Protein AF-A0A920IQR0-F1 (afdb_monomer)

Nearest PDB structures (foldseek):
  6c12-assembly1_D  TM=8.744E-01  e=1.044E-01  Escherichia coli K-12

Foldseek 3Di:
DVVLVVLVVVLCVPPVVVDDPVLVVLVVVVVPDDPVLLCCCQPVVDDPPDVVNSCSCCVRRNVVVVVPPD

Secondary structure (DSSP, 8-state):
-HHHHHHHHHHHHHHGGG--HHHHHHHHHHHTS-HHHHHIIIII----S-HHHHHHHIIIIIHHHHTT--

Radius of gyration: 11.19 Å; Cα contacts (8 Å, |Δi|>4): 41; chains: 1; bounding box: 27×24×27 Å

Structure (mmCIF, N/CA/C/O backbone):
data_AF-A0A920IQR0-F1
#
_entry.id   AF-A0A920IQR0-F1
#
loop_
_atom_site.group_PDB
_atom_site.id
_atom_site.type_symbol
_atom_site.label_atom_id
_atom_site.label_alt_id
_atom_site.label_comp_id
_atom_site.label_asym_id
_atom_site.label_entity_id
_atom_site.label_seq_id
_atom_site.pdbx_PDB_ins_code
_atom_site.Cartn_x
_atom_site.Cartn_y
_atom_site.Cartn_z
_atom_site.occupancy
_atom_site.B_iso_or_equiv
_atom_site.auth_seq_id
_atom_site.auth_comp_id
_atom_site.auth_asym_id
_atom_site.auth_atom_id
_atom_site.pdbx_PDB_model_num
ATOM 1 N N . MET A 1 1 ? 11.590 -4.426 0.317 1.00 60.84 1 MET A N 1
ATOM 2 C CA . MET A 1 1 ? 12.267 -3.130 0.579 1.00 60.84 1 MET A CA 1
ATOM 3 C C . MET A 1 1 ? 11.653 -2.553 1.837 1.00 60.84 1 MET A C 1
ATOM 5 O O . MET A 1 1 ? 10.436 -2.490 1.924 1.00 60.84 1 MET A O 1
ATOM 9 N N . ARG A 1 2 ? 12.477 -2.083 2.782 1.00 74.31 2 ARG A N 1
ATOM 10 C CA . ARG A 1 2 ? 12.041 -1.750 4.152 1.00 74.31 2 ARG A CA 1
ATOM 11 C C . ARG A 1 2 ? 10.908 -0.710 4.238 1.00 74.31 2 ARG A C 1
ATOM 13 O O . ARG A 1 2 ? 10.183 -0.704 5.223 1.00 74.31 2 ARG A O 1
ATOM 20 N N . GLU A 1 3 ? 10.753 0.155 3.237 1.00 76.88 3 GLU A N 1
ATOM 21 C CA . GLU A 1 3 ? 9.670 1.150 3.163 1.00 76.88 3 GLU A CA 1
ATOM 22 C C . GLU A 1 3 ? 8.288 0.522 2.932 1.00 76.88 3 GLU A C 1
ATOM 24 O O . GLU A 1 3 ? 7.332 0.911 3.599 1.00 76.88 3 GLU A O 1
ATOM 29 N N . ILE A 1 4 ? 8.185 -0.477 2.048 1.00 81.25 4 ILE A N 1
ATOM 30 C CA . ILE A 1 4 ? 6.925 -1.185 1.776 1.00 81.25 4 ILE A CA 1
ATOM 31 C C . ILE A 1 4 ? 6.526 -2.031 2.981 1.00 81.25 4 ILE A C 1
ATOM 33 O O . ILE A 1 4 ? 5.392 -1.931 3.442 1.00 81.25 4 ILE A O 1
ATOM 37 N N . ASP A 1 5 ? 7.479 -2.754 3.573 1.00 80.56 5 ASP A N 1
ATOM 38 C CA . ASP A 1 5 ? 7.262 -3.511 4.810 1.00 80.56 5 ASP A CA 1
ATOM 39 C C . ASP A 1 5 ? 6.691 -2.639 5.945 1.00 80.56 5 ASP A C 1
ATOM 41 O O . ASP A 1 5 ? 5.784 -3.053 6.672 1.00 80.56 5 ASP A O 1
ATOM 45 N N . LEU A 1 6 ? 7.224 -1.422 6.120 1.00 83.06 6 LEU A N 1
ATOM 46 C CA . LEU A 1 6 ? 6.774 -0.486 7.154 1.00 83.06 6 LEU A CA 1
ATOM 47 C C . LEU A 1 6 ? 5.378 0.065 6.854 1.00 83.06 6 LEU A C 1
ATOM 49 O O . LEU A 1 6 ? 4.527 0.084 7.744 1.00 83.06 6 LEU A O 1
ATOM 53 N N . LEU A 1 7 ? 5.140 0.475 5.609 1.00 81.44 7 LEU A N 1
ATOM 54 C CA . LEU A 1 7 ? 3.848 0.974 5.151 1.00 81.44 7 LEU A CA 1
ATOM 55 C C . LEU A 1 7 ? 2.755 -0.088 5.331 1.00 81.44 7 LEU A C 1
ATOM 57 O O . LEU A 1 7 ? 1.715 0.191 5.924 1.00 81.44 7 LEU A O 1
ATOM 61 N N . LEU A 1 8 ? 3.011 -1.317 4.878 1.00 81.69 8 LEU A N 1
ATOM 62 C CA . LEU A 1 8 ? 2.081 -2.438 4.995 1.00 81.69 8 LEU A CA 1
ATOM 63 C C . LEU A 1 8 ? 1.833 -2.822 6.454 1.00 81.69 8 LEU A C 1
ATOM 65 O O . LEU A 1 8 ? 0.697 -3.132 6.806 1.00 81.69 8 LEU A O 1
ATOM 69 N N . ARG A 1 9 ? 2.849 -2.767 7.327 1.00 81.94 9 ARG A N 1
ATOM 70 C CA . ARG A 1 9 ? 2.675 -3.012 8.770 1.00 81.94 9 ARG A CA 1
ATOM 71 C C . ARG A 1 9 ? 1.756 -1.995 9.432 1.00 81.94 9 ARG A C 1
ATOM 73 O O . ARG A 1 9 ? 0.876 -2.388 10.195 1.00 81.94 9 ARG A O 1
ATOM 80 N N . GLU A 1 10 ? 1.968 -0.709 9.177 1.00 80.06 10 GLU A N 1
ATOM 81 C CA . GLU A 1 10 ? 1.143 0.348 9.771 1.00 80.06 10 GLU A CA 1
ATOM 82 C C . GLU A 1 10 ? -0.266 0.351 9.177 1.00 80.06 10 GLU A C 1
ATOM 84 O O . GLU A 1 10 ? -1.252 0.442 9.913 1.00 80.06 10 GLU A O 1
ATOM 89 N N . PHE A 1 11 ? -0.376 0.124 7.866 1.00 81.88 11 PHE A N 1
ATOM 90 C CA . PHE A 1 11 ? -1.654 -0.108 7.209 1.00 81.88 11 PHE A CA 1
ATOM 91 C C . PHE A 1 11 ? -2.401 -1.275 7.856 1.00 81.88 11 PHE A C 1
ATOM 93 O O . PHE A 1 11 ? -3.560 -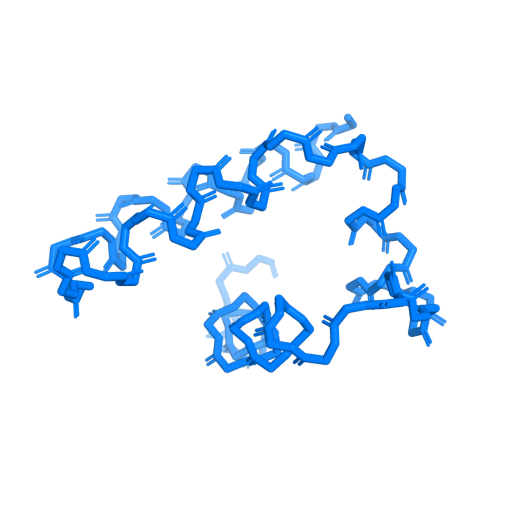1.122 8.240 1.00 81.88 11 PHE A O 1
ATOM 100 N N . SER A 1 12 ? -1.719 -2.406 8.044 1.00 81.31 12 SER A N 1
ATOM 101 C CA . SER A 1 12 ? -2.304 -3.608 8.628 1.00 81.31 12 SER A CA 1
ATOM 102 C C . SER A 1 12 ? -2.849 -3.332 10.027 1.00 81.31 12 SER A C 1
ATOM 104 O O . SER A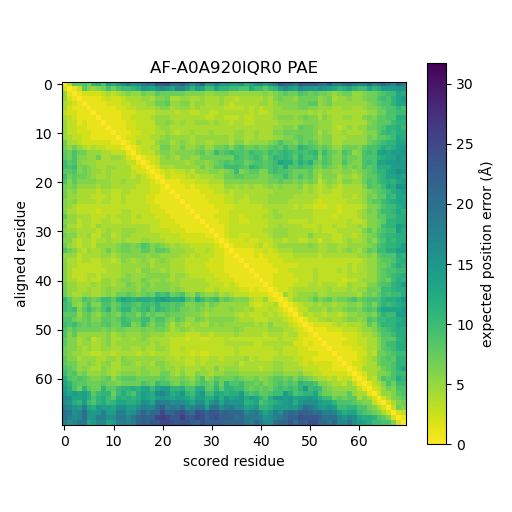 1 12 ? -4.000 -3.635 10.317 1.00 81.31 12 SER A O 1
ATOM 106 N N . LYS A 1 13 ? -2.075 -2.664 10.884 1.00 80.25 13 LYS A N 1
ATOM 107 C CA . LYS A 1 13 ? -2.510 -2.338 12.250 1.00 80.25 13 LYS A CA 1
ATOM 108 C C . LYS A 1 13 ? -3.745 -1.442 12.323 1.00 80.25 13 LYS A C 1
ATOM 110 O O . LYS A 1 13 ? -4.520 -1.582 13.258 1.00 80.25 13 LYS A O 1
ATOM 115 N N . HIS A 1 14 ? -3.899 -0.493 11.401 1.00 75.56 14 HIS A N 1
ATOM 116 C CA . HIS A 1 14 ? -4.932 0.547 11.504 1.00 75.56 14 HIS A CA 1
ATOM 117 C C . HIS A 1 14 ? -6.129 0.348 10.575 1.00 75.56 14 HIS A C 1
ATOM 119 O O . HIS A 1 14 ? -7.197 0.928 10.810 1.00 75.56 14 HIS A O 1
ATOM 125 N N . SER A 1 15 ? -5.943 -0.425 9.509 1.00 76.38 15 SER A N 1
ATOM 126 C CA . SER A 1 15 ? -6.929 -0.581 8.446 1.00 76.38 15 SER A CA 1
ATOM 127 C C . SER A 1 15 ? -7.506 -1.986 8.379 1.00 76.38 15 SER A C 1
ATOM 129 O O . SER A 1 15 ? -8.667 -2.067 8.001 1.00 76.38 15 SER A O 1
ATOM 131 N N . LEU A 1 16 ? -6.802 -3.051 8.812 1.00 76.69 16 LEU A N 1
ATOM 132 C CA . LEU A 1 16 ? -7.355 -4.423 8.795 1.00 76.69 16 LEU A CA 1
ATOM 133 C C . LEU A 1 16 ? -8.697 -4.510 9.526 1.00 76.69 16 LEU A C 1
ATOM 135 O O . LEU A 1 16 ? -9.630 -5.106 9.008 1.00 76.69 16 LEU A O 1
ATOM 139 N N . GLU A 1 17 ? -8.833 -3.845 10.676 1.00 77.56 17 GLU A N 1
ATOM 140 C CA . GLU A 1 17 ? -10.084 -3.833 11.453 1.00 77.56 17 GLU A CA 1
ATOM 141 C C . GLU A 1 17 ? -11.254 -3.119 10.747 1.00 77.56 17 GLU A C 1
ATOM 143 O O . GLU A 1 17 ? -12.399 -3.222 11.180 1.00 77.56 17 GLU A O 1
ATOM 148 N N . LYS A 1 18 ? -10.981 -2.363 9.676 1.00 78.94 18 LYS A N 1
ATOM 149 C CA . LYS A 1 18 ? -11.974 -1.604 8.898 1.00 78.94 18 LYS A CA 1
ATOM 150 C C . LYS A 1 18 ? -12.256 -2.218 7.525 1.00 78.94 18 LYS A C 1
ATOM 152 O O . LYS A 1 18 ? -13.104 -1.689 6.805 1.00 78.94 18 LYS A O 1
ATOM 157 N N . 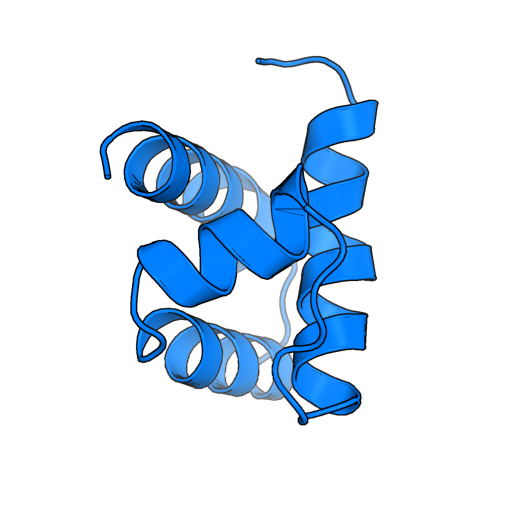LEU A 1 19 ? -11.530 -3.267 7.136 1.00 81.12 19 LEU A N 1
ATOM 158 C CA . LEU A 1 19 ? -11.738 -3.974 5.874 1.00 81.12 19 LEU A CA 1
ATOM 159 C C . LEU A 1 19 ? -12.825 -5.042 6.051 1.00 81.12 19 LEU A C 1
ATOM 161 O O . LEU A 1 19 ? -12.931 -5.668 7.102 1.00 81.12 19 LEU A O 1
ATOM 165 N N . SER A 1 20 ? -13.645 -5.234 5.019 1.00 84.69 20 SER A N 1
ATOM 166 C CA . SER A 1 20 ? -14.546 -6.386 4.917 1.00 84.69 20 SER A CA 1
ATOM 167 C C . SER A 1 20 ? -13.796 -7.617 4.402 1.00 84.69 20 SER A C 1
ATOM 169 O O . SER A 1 20 ? -12.700 -7.485 3.861 1.00 84.69 20 SER A O 1
ATOM 171 N N . ASP A 1 21 ? -14.401 -8.800 4.497 1.00 85.69 21 ASP A N 1
ATOM 172 C CA . ASP A 1 21 ? -13.778 -10.059 4.058 1.00 85.69 21 ASP A CA 1
ATOM 173 C C . ASP A 1 21 ? -13.293 -10.012 2.594 1.00 85.69 21 ASP A C 1
ATOM 175 O O . ASP A 1 21 ? -12.159 -10.383 2.307 1.00 85.69 21 ASP A O 1
ATOM 179 N N . ASP A 1 22 ? -14.083 -9.438 1.678 1.00 85.75 22 ASP A N 1
ATOM 180 C CA . ASP A 1 22 ? -13.676 -9.258 0.272 1.00 85.75 22 ASP A CA 1
ATOM 181 C C . ASP A 1 22 ? -12.451 -8.340 0.116 1.00 85.75 22 ASP A C 1
ATOM 183 O O . ASP A 1 22 ? -11.610 -8.522 -0.761 1.00 85.75 22 ASP A O 1
ATOM 187 N N . GLN A 1 23 ? -12.349 -7.325 0.974 1.00 83.75 23 GLN A N 1
ATOM 188 C CA . GLN A 1 23 ? -11.249 -6.364 0.974 1.00 83.75 23 GLN A CA 1
ATOM 189 C C . GLN A 1 23 ? -9.982 -6.960 1.607 1.00 83.75 23 GLN A C 1
ATOM 191 O O .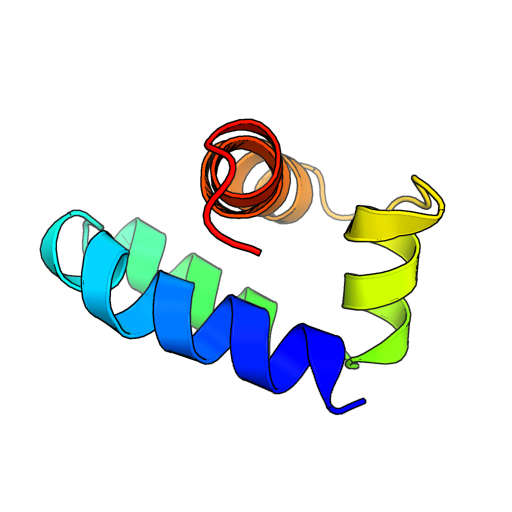 GLN A 1 23 ? -8.875 -6.591 1.222 1.00 83.75 23 GLN A O 1
ATOM 196 N N . LEU A 1 24 ? -10.139 -7.889 2.554 1.00 85.25 24 LEU A N 1
ATOM 197 C CA . LEU A 1 24 ? -9.041 -8.671 3.119 1.00 85.25 24 LEU A CA 1
ATOM 198 C C . LEU A 1 24 ? -8.455 -9.631 2.082 1.00 85.25 24 LEU A C 1
ATOM 200 O O . LEU A 1 24 ? -7.237 -9.677 1.950 1.00 85.25 24 LEU A O 1
ATOM 204 N N . LEU A 1 25 ? -9.298 -10.315 1.304 1.00 87.69 25 LEU A N 1
ATOM 205 C CA . LEU A 1 25 ? -8.846 -11.173 0.201 1.00 87.69 25 LEU A CA 1
ATOM 206 C C . LEU A 1 25 ? -8.051 -10.375 -0.840 1.00 87.69 25 LEU A C 1
ATOM 208 O O . LEU A 1 25 ? -6.945 -10.758 -1.208 1.00 87.69 25 LEU A O 1
ATOM 212 N N . LEU A 1 26 ? -8.566 -9.208 -1.235 1.00 87.44 26 LEU A N 1
ATOM 213 C CA . LEU A 1 26 ? -7.853 -8.268 -2.104 1.00 87.44 26 LEU A CA 1
ATOM 214 C C . LEU A 1 26 ? -6.504 -7.839 -1.522 1.00 87.44 26 LEU A C 1
ATOM 216 O O . LEU A 1 26 ? -5.515 -7.742 -2.244 1.00 87.44 26 LEU A O 1
ATOM 220 N N . PHE A 1 27 ? -6.444 -7.587 -0.216 1.00 86.12 27 PHE A N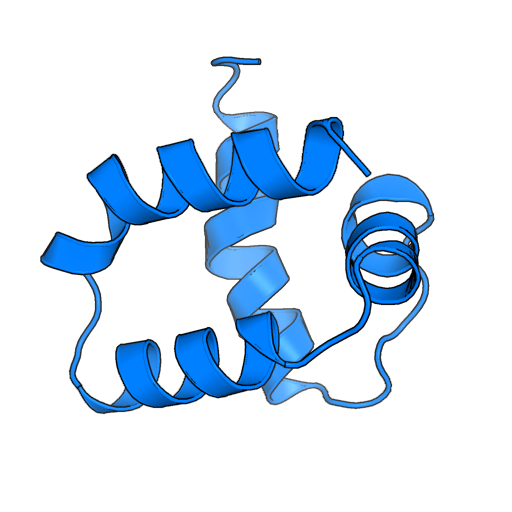 1
ATOM 221 C CA . PHE A 1 27 ? -5.194 -7.236 0.443 1.00 86.12 27 PHE A CA 1
ATOM 222 C C . PHE A 1 27 ? -4.195 -8.400 0.456 1.00 86.12 27 PHE A C 1
ATOM 224 O O . PHE A 1 27 ? -3.013 -8.168 0.219 1.00 86.12 27 PHE A O 1
ATOM 231 N N . GLU A 1 28 ? -4.640 -9.640 0.670 1.00 86.75 28 GLU A N 1
ATOM 232 C CA . GLU A 1 28 ? -3.777 -10.822 0.544 1.00 86.75 28 GLU A CA 1
ATOM 233 C C . GLU A 1 28 ? -3.228 -10.981 -0.878 1.00 86.75 28 GLU A C 1
ATOM 235 O O . GLU A 1 28 ? -2.043 -11.262 -1.053 1.00 86.75 28 GLU A O 1
ATOM 240 N N . GLU A 1 29 ? -4.048 -10.733 -1.902 1.00 88.62 29 GLU A N 1
ATOM 241 C CA . GLU A 1 29 ? -3.575 -10.691 -3.289 1.00 88.62 29 GLU A CA 1
ATOM 242 C C . GLU A 1 29 ? -2.549 -9.575 -3.508 1.00 88.62 29 GLU A C 1
ATOM 244 O O . GLU A 1 29 ? -1.551 -9.778 -4.198 1.00 88.62 29 GLU A O 1
ATOM 249 N N . ILE A 1 30 ? -2.741 -8.419 -2.871 1.00 84.75 30 ILE A N 1
ATOM 250 C CA . ILE A 1 30 ? -1.795 -7.305 -2.942 1.00 84.75 30 ILE A CA 1
ATOM 251 C C . ILE A 1 30 ? -0.459 -7.650 -2.271 1.00 84.75 30 ILE A C 1
ATOM 253 O O . ILE A 1 30 ? 0.600 -7.298 -2.786 1.00 84.75 30 ILE A O 1
ATOM 257 N N . LEU A 1 31 ? -0.493 -8.359 -1.142 1.00 84.12 31 LEU A N 1
ATOM 258 C CA . LEU A 1 31 ? 0.703 -8.835 -0.443 1.00 84.12 31 LEU A CA 1
ATOM 259 C C . LEU A 1 31 ? 1.502 -9.866 -1.254 1.00 84.12 31 LEU A C 1
ATOM 261 O O . LEU A 1 31 ? 2.681 -10.061 -0.970 1.00 84.12 31 LEU A O 1
ATOM 265 N N . ASN A 1 32 ? 0.886 -10.510 -2.251 1.00 87.44 32 ASN A N 1
ATOM 266 C CA . ASN A 1 32 ? 1.584 -11.411 -3.169 1.00 87.44 32 ASN A CA 1
ATOM 267 C C . ASN A 1 32 ? 2.365 -10.678 -4.271 1.00 87.44 32 ASN A C 1
ATOM 269 O O . ASN A 1 32 ? 3.141 -11.329 -4.973 1.00 87.44 32 ASN A O 1
ATOM 273 N N . TYR A 1 33 ? 2.183 -9.365 -4.457 1.00 85.88 33 TYR A N 1
ATOM 274 C CA . TYR A 1 33 ? 3.045 -8.613 -5.370 1.00 85.88 33 TYR A CA 1
ATOM 275 C C . TYR A 1 33 ? 4.444 -8.443 -4.794 1.00 85.88 33 TYR A C 1
ATOM 277 O O . TYR A 1 33 ? 4.638 -8.280 -3.590 1.00 85.88 33 TYR A O 1
ATOM 285 N N . ASP A 1 34 ? 5.419 -8.378 -5.695 1.00 84.44 34 ASP A N 1
ATOM 286 C CA . ASP A 1 34 ? 6.777 -8.016 -5.331 1.00 84.44 34 ASP A CA 1
ATOM 287 C C . ASP A 1 34 ? 6.831 -6.586 -4.771 1.00 84.44 34 ASP A C 1
ATOM 289 O O . ASP A 1 34 ? 6.215 -5.654 -5.303 1.00 84.44 34 ASP A O 1
ATOM 293 N N . ASP A 1 35 ? 7.659 -6.387 -3.741 1.00 82.56 35 ASP A N 1
ATOM 294 C CA . ASP A 1 35 ? 7.889 -5.076 -3.119 1.00 82.56 35 ASP A CA 1
ATOM 295 C C . ASP A 1 35 ? 8.244 -3.987 -4.140 1.00 82.56 35 ASP A C 1
ATOM 297 O O . ASP A 1 35 ? 7.888 -2.824 -3.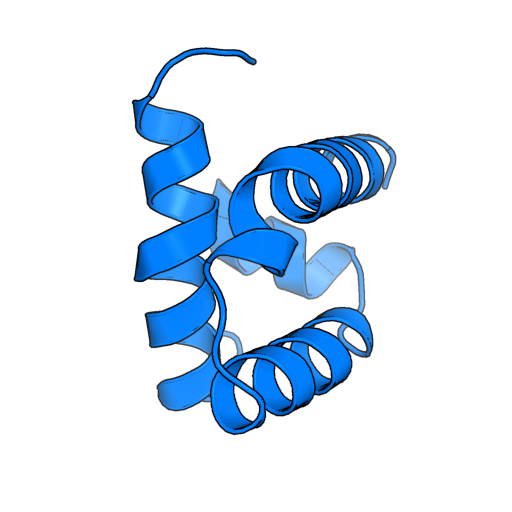959 1.00 82.56 35 ASP A O 1
ATOM 301 N N . GLN A 1 36 ? 8.966 -4.357 -5.203 1.00 82.81 36 GLN A N 1
ATOM 302 C CA . GLN A 1 36 ? 9.366 -3.442 -6.269 1.00 82.81 36 GLN A CA 1
ATOM 303 C C . GLN A 1 36 ? 8.143 -2.909 -7.024 1.00 82.81 36 GLN A C 1
ATOM 305 O O . GLN A 1 36 ? 8.045 -1.705 -7.229 1.00 82.81 36 GLN A O 1
ATOM 310 N N . SER A 1 37 ? 7.190 -3.776 -7.373 1.00 86.88 37 SER A N 1
ATOM 311 C CA . SER A 1 37 ? 5.960 -3.396 -8.072 1.00 86.88 37 SER A CA 1
ATOM 312 C C . SER A 1 37 ? 5.074 -2.507 -7.203 1.00 86.88 37 SER A C 1
ATOM 314 O O . SER A 1 37 ? 4.584 -1.477 -7.665 1.00 86.88 37 SER A O 1
ATOM 316 N N . LEU A 1 38 ? 4.924 -2.850 -5.919 1.00 84.75 38 LEU A N 1
ATOM 317 C CA . LEU A 1 38 ? 4.193 -2.017 -4.960 1.00 84.75 38 LEU A CA 1
ATOM 318 C C . LEU A 1 38 ? 4.857 -0.647 -4.787 1.00 84.75 38 LEU A C 1
ATOM 320 O O . LEU A 1 38 ? 4.174 0.377 -4.757 1.00 84.75 38 LEU A O 1
ATOM 324 N N . TYR A 1 39 ? 6.188 -0.614 -4.711 1.00 83.38 39 TYR A N 1
ATOM 325 C CA . TYR A 1 39 ? 6.952 0.626 -4.635 1.00 83.38 39 TYR A CA 1
ATOM 326 C C . TYR A 1 39 ? 6.803 1.471 -5.898 1.00 83.38 39 TYR A C 1
ATOM 328 O O . TYR A 1 39 ? 6.526 2.666 -5.804 1.00 83.38 39 TYR A O 1
ATOM 336 N N . ASP A 1 40 ? 6.934 0.873 -7.077 1.00 85.94 40 ASP A N 1
ATOM 337 C CA . ASP A 1 40 ? 6.810 1.584 -8.346 1.00 85.94 40 ASP A CA 1
ATOM 338 C C . ASP A 1 40 ? 5.391 2.147 -8.526 1.00 85.94 40 ASP A C 1
ATOM 340 O O . ASP A 1 40 ? 5.236 3.306 -8.915 1.00 85.94 40 ASP A O 1
ATOM 344 N N . PHE A 1 41 ? 4.352 1.432 -8.092 1.00 85.62 41 PHE A N 1
ATOM 345 C CA . PHE A 1 41 ? 2.990 1.969 -8.069 1.00 85.62 41 PHE A CA 1
ATOM 346 C C . PHE A 1 41 ? 2.816 3.129 -7.079 1.00 85.62 41 PHE A C 1
ATOM 348 O O . PHE A 1 41 ? 2.309 4.199 -7.427 1.00 85.62 41 PHE A O 1
ATOM 355 N N . LEU A 1 42 ? 3.283 2.967 -5.840 1.00 80.19 42 LEU A N 1
ATOM 356 C CA . LEU A 1 42 ? 3.094 3.956 -4.772 1.00 80.19 42 LEU A CA 1
ATOM 357 C C . LEU A 1 42 ? 3.965 5.215 -4.920 1.00 80.19 42 LEU A C 1
ATOM 359 O O . LEU A 1 42 ? 3.560 6.306 -4.495 1.00 80.19 42 LEU A O 1
AT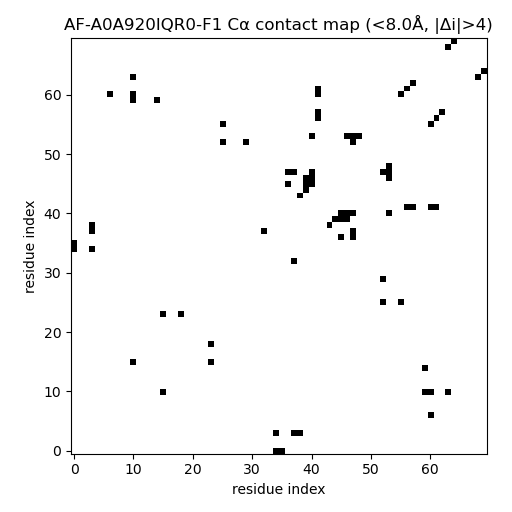OM 363 N N . PHE A 1 43 ? 5.165 5.081 -5.488 1.00 79.69 43 PHE A N 1
ATOM 364 C CA . PHE A 1 43 ? 6.172 6.144 -5.556 1.00 79.69 43 PHE A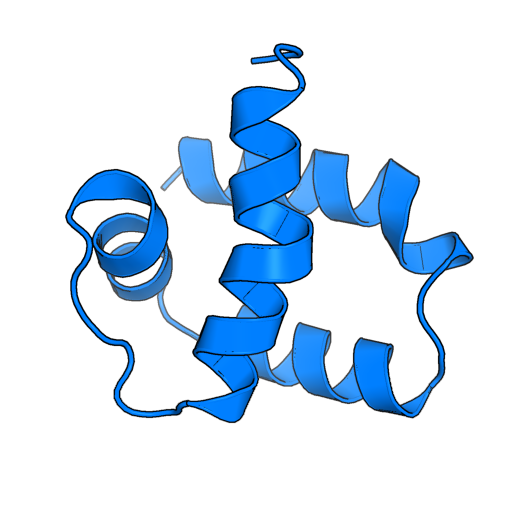 CA 1
ATOM 365 C C . PHE A 1 43 ? 6.470 6.619 -6.977 1.00 79.69 43 PHE A C 1
ATOM 367 O O . PHE A 1 43 ? 6.696 7.817 -7.156 1.00 79.69 43 PHE A O 1
ATOM 374 N N . LYS A 1 44 ? 6.445 5.733 -7.980 1.00 82.25 44 LYS A N 1
ATOM 375 C CA . LYS A 1 44 ? 6.695 6.094 -9.387 1.00 82.25 44 LYS A CA 1
ATOM 376 C C . LYS A 1 44 ? 5.424 6.257 -10.221 1.00 82.25 44 LYS A C 1
ATOM 378 O O . LYS A 1 44 ? 5.523 6.744 -11.342 1.00 82.25 44 LYS A O 1
ATOM 383 N N . GLN A 1 45 ? 4.251 5.948 -9.659 1.00 76.88 45 GLN A N 1
ATOM 384 C CA . GLN A 1 45 ? 2.962 5.968 -10.363 1.00 76.88 45 GLN A CA 1
ATOM 385 C C . GLN A 1 45 ? 2.923 5.004 -11.562 1.00 76.88 45 GLN A C 1
ATOM 387 O O . GLN A 1 45 ? 2.236 5.268 -12.547 1.00 76.88 45 GLN A O 1
ATOM 392 N N . GLU A 1 46 ? 3.672 3.902 -11.493 1.00 82.88 46 GLU A N 1
ATOM 393 C CA . GLU A 1 46 ? 3.578 2.831 -12.487 1.00 82.88 46 GLU A CA 1
ATOM 394 C C . GLU A 1 46 ? 2.367 1.947 -12.215 1.00 82.88 46 GLU A C 1
ATOM 396 O O . GLU A 1 46 ? 2.081 1.643 -11.070 1.00 82.88 46 GLU A O 1
ATOM 401 N N . SER A 1 47 ? 1.661 1.521 -13.258 1.00 82.12 47 SER A N 1
ATOM 402 C CA . SER A 1 47 ? 0.489 0.650 -13.132 1.00 82.12 47 SER A CA 1
ATOM 403 C C . SER A 1 47 ? 0.912 -0.793 -12.817 1.00 82.12 47 SER A C 1
ATOM 405 O O . SER A 1 47 ? 1.859 -1.315 -13.404 1.00 82.12 47 SER A O 1
ATOM 407 N N . LEU A 1 48 ? 0.191 -1.444 -11.901 1.00 81.81 48 LEU A N 1
ATOM 408 C CA . LEU A 1 48 ? 0.310 -2.877 -11.599 1.00 81.81 48 LEU A CA 1
ATOM 409 C C . LEU A 1 48 ? -0.382 -3.741 -12.666 1.00 81.81 48 LEU A C 1
ATOM 411 O O . LEU A 1 48 ? -0.209 -4.960 -12.679 1.00 81.81 48 LEU A O 1
ATOM 415 N N . GLY A 1 49 ? -1.177 -3.124 -13.546 1.00 83.00 49 GLY A N 1
ATOM 416 C CA . GLY A 1 49 ? -1.948 -3.800 -14.587 1.00 83.00 49 GLY A CA 1
ATOM 417 C C . GLY A 1 49 ? -3.226 -4.461 -14.068 1.00 83.00 49 GLY A C 1
ATOM 418 O O . GLY A 1 49 ? -3.818 -5.274 -14.776 1.00 83.00 49 GLY A O 1
ATOM 419 N N . ASN A 1 50 ? -3.645 -4.138 -12.840 1.00 83.56 50 ASN A N 1
ATOM 420 C CA . ASN A 1 50 ? -4.891 -4.616 -12.249 1.00 83.56 50 ASN A CA 1
ATOM 421 C C . ASN A 1 50 ? -5.627 -3.459 -11.569 1.00 83.56 50 ASN A C 1
ATOM 423 O O . ASN A 1 50 ? -5.344 -3.116 -10.421 1.00 83.56 50 ASN A O 1
ATOM 427 N N . ASP A 1 51 ? -6.605 -2.897 -12.277 1.00 85.81 51 ASP A N 1
ATOM 428 C CA . ASP A 1 51 ? -7.358 -1.711 -11.857 1.00 85.81 51 ASP A CA 1
ATOM 429 C C . ASP A 1 51 ? -7.996 -1.856 -10.466 1.00 85.81 51 ASP A C 1
ATOM 431 O O . ASP A 1 51 ? -8.042 -0.895 -9.701 1.00 85.81 51 ASP A O 1
ATOM 435 N N . ILE A 1 52 ? -8.459 -3.058 -10.104 1.00 85.56 52 ILE A N 1
ATOM 436 C CA . ILE A 1 52 ? -9.097 -3.310 -8.802 1.00 85.56 52 ILE A CA 1
ATOM 437 C C . ILE A 1 52 ? -8.059 -3.183 -7.681 1.00 85.56 52 ILE A C 1
ATOM 439 O O . ILE A 1 52 ? -8.312 -2.558 -6.648 1.00 85.56 52 ILE A O 1
ATOM 443 N N . HIS A 1 53 ? -6.874 -3.754 -7.893 1.00 86.44 53 HIS A N 1
ATOM 444 C CA . HIS A 1 53 ? -5.788 -3.721 -6.915 1.00 86.44 53 HIS A CA 1
ATOM 445 C C . HIS A 1 53 ? -5.233 -2.303 -6.797 1.00 86.44 53 HIS A C 1
ATOM 447 O O . HIS A 1 53 ? -5.000 -1.805 -5.697 1.00 86.44 53 HIS A O 1
ATOM 453 N N . GLU A 1 54 ? -5.095 -1.614 -7.926 1.00 85.94 54 GLU A N 1
ATOM 454 C CA . GLU A 1 54 ? -4.670 -0.221 -7.975 1.00 85.94 54 GLU A CA 1
ATOM 455 C C . GLU A 1 54 ? -5.652 0.712 -7.266 1.00 85.94 54 GLU A C 1
ATOM 457 O O . GLU A 1 54 ? -5.230 1.576 -6.492 1.00 85.94 54 GLU A O 1
ATOM 462 N N . GLU A 1 55 ? -6.960 0.528 -7.468 1.00 85.88 55 GLU A N 1
ATOM 463 C CA . GLU A 1 55 ? -7.985 1.303 -6.770 1.00 85.88 55 GLU A CA 1
ATOM 464 C C . GLU A 1 55 ? -7.909 1.063 -5.261 1.00 85.88 55 GLU A C 1
ATOM 466 O O . GLU A 1 55 ? -7.927 2.024 -4.488 1.00 85.88 55 GLU A O 1
ATOM 471 N N . PHE A 1 56 ? -7.746 -0.192 -4.831 1.00 85.31 56 PHE A N 1
ATOM 472 C CA . PHE A 1 56 ? -7.567 -0.526 -3.422 1.00 85.31 56 PHE A CA 1
ATOM 473 C C . PHE A 1 56 ? -6.336 0.174 -2.838 1.00 85.31 56 PHE A C 1
ATOM 475 O O . PHE A 1 56 ? -6.439 0.917 -1.859 1.00 85.31 56 PHE A O 1
ATOM 482 N N . ILE A 1 57 ? -5.169 0.006 -3.461 1.00 82.31 57 ILE A N 1
ATOM 483 C CA . ILE A 1 57 ? -3.913 0.593 -2.983 1.00 82.31 57 ILE A CA 1
ATOM 484 C C . ILE A 1 57 ? -4.007 2.124 -2.978 1.00 82.31 57 ILE A C 1
ATOM 486 O O . ILE A 1 57 ? -3.615 2.776 -2.011 1.00 82.31 57 ILE A O 1
ATOM 490 N N . SER A 1 58 ? -4.598 2.730 -4.003 1.00 81.62 58 SER A N 1
ATOM 491 C CA . SER A 1 58 ? -4.820 4.176 -4.053 1.00 81.62 58 SER A CA 1
ATOM 492 C C . SER A 1 58 ? -5.769 4.656 -2.944 1.00 81.62 58 SER A C 1
ATOM 494 O O . SER A 1 58 ? -5.512 5.641 -2.250 1.00 81.62 58 SER A O 1
ATOM 496 N N . LYS A 1 59 ? -6.859 3.933 -2.698 1.00 80.62 59 LYS A N 1
ATOM 497 C CA . LYS A 1 59 ? -7.870 4.312 -1.705 1.00 80.62 59 LYS A CA 1
ATOM 498 C C . LYS A 1 59 ? -7.379 4.169 -0.268 1.00 80.62 59 LYS A C 1
ATOM 500 O O . LYS A 1 59 ? -7.772 4.965 0.586 1.00 80.62 59 LYS A O 1
ATOM 505 N N . TYR A 1 60 ? -6.539 3.173 -0.013 1.00 76.12 60 TYR A N 1
ATOM 506 C CA . TYR A 1 60 ? -6.150 2.755 1.328 1.00 76.12 60 TYR A CA 1
ATOM 507 C C . TYR A 1 60 ? -4.695 3.098 1.671 1.00 76.12 60 TYR A C 1
ATOM 509 O O . TYR A 1 60 ? -4.448 3.709 2.709 1.00 76.12 60 TYR A O 1
ATOM 517 N N . LEU A 1 61 ? -3.741 2.783 0.791 1.00 74.56 61 LEU A N 1
ATOM 518 C CA . LEU A 1 61 ? -2.304 2.999 1.014 1.00 74.56 61 LEU A CA 1
ATOM 519 C C . LEU A 1 61 ? -1.859 4.415 0.603 1.00 74.56 61 LEU A C 1
ATOM 521 O O . LEU A 1 61 ? -1.138 5.074 1.352 1.00 74.56 61 LEU A O 1
ATOM 525 N N . LYS A 1 62 ? -2.334 4.954 -0.530 1.00 69.19 62 LYS A N 1
ATOM 526 C CA . LYS A 1 62 ? -1.977 6.324 -0.971 1.00 69.19 62 LYS A CA 1
ATOM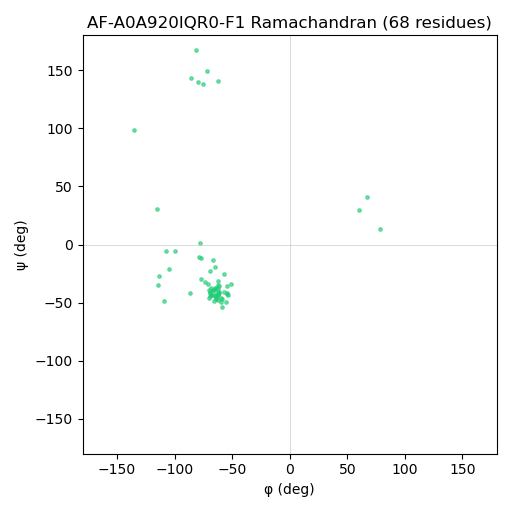 527 C C . LYS A 1 62 ? -2.575 7.399 -0.057 1.00 69.19 62 LYS A C 1
ATOM 529 O O . LYS A 1 62 ? -1.890 8.357 0.293 1.00 69.19 62 LYS A O 1
ATOM 534 N N . LYS A 1 63 ? -3.804 7.196 0.431 1.00 61.97 63 LYS A N 1
ATOM 535 C CA . LYS A 1 63 ? -4.408 8.047 1.475 1.00 61.97 63 LYS A CA 1
ATOM 536 C C . LYS A 1 63 ? -3.642 8.004 2.799 1.00 61.97 63 LYS A C 1
ATOM 538 O O . LYS A 1 63 ? -3.614 9.002 3.518 1.00 61.97 63 LYS A O 1
ATOM 543 N N . PHE A 1 64 ? -3.008 6.873 3.116 1.00 59.88 64 PHE A N 1
ATOM 544 C CA . PHE A 1 64 ? -2.158 6.738 4.301 1.00 59.88 64 PHE A CA 1
ATOM 545 C C . PHE A 1 64 ? -0.919 7.640 4.203 1.00 59.88 64 PHE A C 1
ATOM 547 O O . PHE A 1 64 ? -0.564 8.300 5.176 1.00 59.88 64 PHE A O 1
ATOM 554 N N . LYS A 1 65 ? -0.330 7.756 3.003 1.00 59.16 65 LYS A N 1
ATOM 555 C CA . LYS A 1 65 ? 0.787 8.672 2.715 1.00 59.16 65 LYS A CA 1
ATOM 556 C C . LYS A 1 65 ? 0.396 10.146 2.870 1.00 59.16 65 LYS A C 1
ATOM 558 O O . LYS A 1 65 ? 1.129 10.904 3.493 1.00 59.16 65 LYS A O 1
ATOM 563 N N . GLU A 1 66 ? -0.755 10.561 2.338 1.00 55.06 66 GLU A N 1
ATOM 564 C CA . GLU A 1 66 ? -1.219 11.956 2.468 1.00 55.06 66 GLU A CA 1
ATOM 565 C C . GLU A 1 66 ? -1.625 12.327 3.902 1.00 55.06 66 GLU A C 1
ATOM 567 O O . GLU A 1 66 ? -1.577 13.496 4.273 1.00 55.06 66 GLU A O 1
ATOM 572 N N . SER A 1 67 ? -1.975 11.335 4.725 1.00 51.34 67 SER A N 1
ATOM 573 C CA . SER A 1 67 ? -2.353 11.541 6.128 1.00 51.34 67 SER A CA 1
ATOM 574 C C . SER A 1 67 ? -1.154 11.764 7.067 1.00 51.34 67 SER A C 1
ATOM 576 O O . SER A 1 67 ? -1.361 11.973 8.259 1.00 51.34 67 SER A O 1
ATOM 578 N N . GLY A 1 68 ? 0.084 11.778 6.552 1.00 46.84 68 GLY A N 1
ATOM 579 C CA . GLY A 1 68 ? 1.222 12.418 7.222 1.00 46.84 68 GLY A CA 1
ATOM 580 C C . GLY A 1 68 ? 1.700 11.777 8.528 1.00 46.84 68 GLY A C 1
ATOM 581 O O . GLY A 1 68 ? 2.042 12.502 9.456 1.00 46.84 68 GLY A O 1
ATOM 582 N N . ASN A 1 69 ? 1.751 10.444 8.604 1.00 42.47 69 ASN A N 1
ATOM 583 C CA . ASN A 1 69 ? 2.416 9.720 9.702 1.00 42.47 69 ASN A CA 1
ATOM 584 C C . ASN A 1 69 ? 3.631 8.891 9.227 1.00 42.47 69 ASN A C 1
ATOM 586 O O . ASN A 1 69 ? 3.936 7.851 9.808 1.00 42.47 69 ASN A O 1
ATOM 590 N N . PHE A 1 70 ? 4.320 9.351 8.178 1.00 46.38 70 PHE A N 1
ATOM 591 C CA . PHE A 1 70 ? 5.619 8.838 7.725 1.00 46.38 70 PHE A CA 1
ATOM 592 C C . PHE A 1 70 ? 6.580 9.991 7.446 1.00 46.38 70 PHE A C 1
ATOM 594 O O . PHE A 1 70 ? 6.125 10.986 6.836 1.00 46.38 70 PHE A O 1
#

Mean predicted aligned error: 6.23 Å

pLDDT: mean 78.67, std 10.52, range [42.47, 88.62]

Solvent-accessible surface area (backbone atoms only — not comparable to full-atom values): 4227 Å² total; per-residue (Å²): 96,76,67,55,57,49,50,51,50,54,45,48,76,72,40,54,89,74,48,52,74,72,53,47,52,52,47,54,58,54,68,70,51,56,54,66,58,56,44,34,35,77,72,68,69,43,83,87,86,42,70,70,61,50,50,48,42,49,67,56,54,50,48,51,63,75,66,63,84,122

Sequence (70 aa):
MREIDLLLREFSKHSLEKLSDDQLLLFEEILNYDDQSLYDFLFKQESLGNDIHEEFISKYLKKFKESGNF